Protein AF-A0A346NNC3-F1 (afdb_monomer)

Organism: NCBI:txid2303538

Secondary str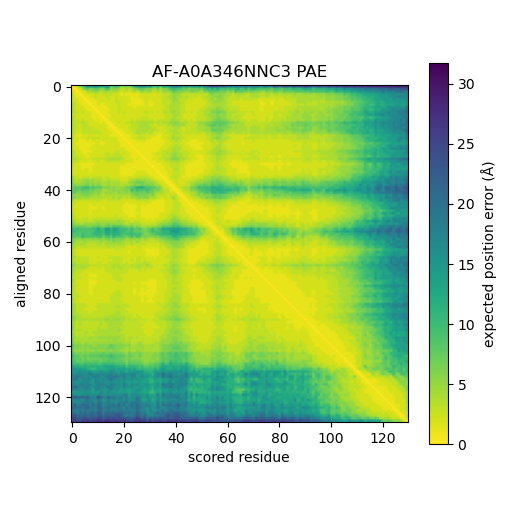ucture (DSSP, 8-state):
-EEEE----HHHHHH--TTEEEEE-SSSTTEEEEEEEE-TTS-EEEEEEEEEEESGGGSEEEEEEEEEBTTB-HHHHHHHHHHHHHHHHTT--HHHHHHHHHHHHHHHHHHHHHHHHHHHHHHHHHHHT-

Nearest PDB structures (foldseek):
  4eaj-assembly1_A  TM=3.976E-01  e=1.409E+00  Rattus norvegicus
  6c9g-assembly1_A  TM=4.061E-01  e=1.597E+00  Homo sapiens
  4qfg-assembly1_A  TM=3.686E-01  e=1.409E+00  Rattus norvegicus
  4rer-assembly1_A  TM=3.884E-01  e=2.182E+00  Homo sapiens
  6c9h-assembly1_A  TM=4.059E-01  e=3.175E+00  Homo sapiens

Radius of gyration: 22.07 Å; Cα contacts (8 Å, |Δi|>4): 166; chains: 1; bounding box: 61×48×48 Å

InterPro domains:
  IPR025166 Integrase, DNA-binding domain [PF13356] (17-100)
  IPR038488 Integrase, DNA-binding domain superfamily [G3DSA:3.30.160.390] (6-116)

Sequence (130 aa):
MESIQIKITESILKKVDPSINRISDTVISGFHVRLGKTDKQRNRTTKFYLYYRIGGRTGTSGNYLIGSHGSIDVKTARSEAKQLFGQVARGIDINHAKRKTRQATIDEKSAPVLNSLLDDFESHAEQQRK

pLDDT: mean 92.5, std 5.9, range [55.94, 98.44]

Mean predicted aligned error: 6.35 Å

Solvent-accessible surface area (backbone atoms only — not comparable to full-atom values): 7455 Å² total; per-residue (Å²): 134,40,70,50,78,44,72,80,42,68,71,51,70,75,67,56,61,79,70,44,35,34,42,32,29,72,81,47,81,47,32,29,36,44,40,48,73,63,49,98,84,70,48,55,56,37,35,37,31,35,44,50,72,40,73,68,98,86,38,59,67,49,74,39,79,74,46,40,61,89,82,42,53,62,70,58,53,52,52,50,48,54,54,51,48,58,39,37,74,70,68,45,59,64,64,59,53,51,51,52,52,52,48,52,58,48,51,66,64,44,48,65,59,52,49,53,53,48,54,52,48,52,57,51,54,56,62,75,72,111

Structure (mmCIF, N/CA/C/O backbone):
data_AF-A0A346NNC3-F1
#
_entry.id   AF-A0A346NNC3-F1
#
loop_
_atom_site.group_PDB
_atom_site.id
_atom_site.type_symbol
_atom_site.label_atom_id
_atom_site.label_alt_id
_atom_site.label_comp_id
_atom_site.label_asym_id
_atom_site.label_entity_id
_atom_site.label_seq_id
_atom_site.pdbx_PDB_ins_code
_atom_site.Cartn_x
_atom_site.Cartn_y
_atom_site.Cartn_z
_atom_site.occupancy
_atom_site.B_iso_or_equiv
_atom_site.auth_seq_id
_atom_site.auth_comp_id
_atom_site.auth_asym_id
_atom_site.auth_atom_id
_atom_site.pdbx_PDB_model_num
ATOM 1 N N . MET A 1 1 ? 2.369 -9.648 19.001 1.00 65.94 1 MET A N 1
ATOM 2 C CA . MET A 1 1 ? 1.907 -8.761 17.910 1.00 65.94 1 MET A CA 1
ATOM 3 C C . MET A 1 1 ? 0.601 -9.333 17.409 1.00 65.94 1 MET A C 1
ATOM 5 O O . MET A 1 1 ? 0.623 -10.411 16.829 1.00 65.94 1 MET A O 1
ATOM 9 N N . GLU A 1 2 ? -0.512 -8.684 17.724 1.00 88.88 2 GLU A N 1
ATOM 10 C CA . GLU A 1 2 ? -1.838 -9.250 17.480 1.00 88.88 2 GLU A CA 1
ATOM 11 C C . GLU A 1 2 ? -2.389 -8.812 16.124 1.00 88.88 2 GLU A C 1
ATOM 13 O O . GLU A 1 2 ? -2.232 -7.662 15.701 1.00 88.88 2 GLU A O 1
ATOM 18 N N . SER A 1 3 ? -3.041 -9.748 15.437 1.00 92.81 3 SER A N 1
ATOM 19 C CA . SER A 1 3 ? -3.667 -9.508 14.143 1.00 92.81 3 SER A CA 1
ATOM 20 C C . SER A 1 3 ? -5.096 -10.014 14.133 1.00 92.81 3 SER A C 1
ATOM 22 O O . SER A 1 3 ? -5.365 -11.088 14.665 1.00 92.81 3 SER A O 1
ATOM 24 N N . ILE A 1 4 ? -5.975 -9.288 13.451 1.00 96.06 4 ILE A N 1
ATOM 25 C CA . ILE A 1 4 ? -7.372 -9.687 13.255 1.00 96.06 4 ILE A CA 1
ATOM 26 C C . ILE A 1 4 ? -7.720 -9.765 11.769 1.00 96.06 4 ILE A C 1
ATOM 28 O O . ILE A 1 4 ? -7.054 -9.161 10.920 1.00 96.06 4 ILE A O 1
ATOM 32 N N . GLN A 1 5 ? -8.781 -10.506 11.460 1.00 96.75 5 GLN A N 1
ATOM 33 C CA . GLN A 1 5 ? -9.353 -10.600 10.121 1.00 96.75 5 GLN A CA 1
ATOM 34 C C . GLN A 1 5 ? -10.784 -10.073 10.152 1.00 96.75 5 GLN A C 1
ATOM 36 O O . GLN A 1 5 ? -11.641 -10.625 10.834 1.00 96.75 5 GLN A O 1
ATOM 41 N N . ILE A 1 6 ? -11.034 -8.977 9.441 1.00 96.88 6 ILE A N 1
ATOM 42 C CA . ILE A 1 6 ? -12.358 -8.356 9.346 1.00 96.88 6 ILE A CA 1
ATOM 43 C C . ILE A 1 6 ? -12.417 -7.471 8.101 1.00 96.88 6 ILE A C 1
ATOM 45 O O . ILE A 1 6 ? -11.396 -6.965 7.637 1.00 96.88 6 ILE A O 1
ATOM 49 N N . LYS A 1 7 ? -13.617 -7.236 7.563 1.00 96.94 7 LYS A N 1
ATOM 50 C CA . LYS A 1 7 ? -13.812 -6.242 6.505 1.00 96.94 7 LYS A CA 1
ATOM 51 C C . LYS A 1 7 ? -13.387 -4.864 7.014 1.00 96.94 7 LYS A C 1
ATOM 53 O O . LYS A 1 7 ? -13.995 -4.302 7.925 1.00 96.94 7 LYS A O 1
ATOM 58 N N . ILE A 1 8 ? -12.369 -4.299 6.380 1.00 96.38 8 ILE A N 1
ATOM 59 C CA . ILE A 1 8 ? -11.799 -3.012 6.752 1.00 96.38 8 ILE A CA 1
ATOM 60 C C . ILE A 1 8 ? -12.779 -1.908 6.360 1.00 96.38 8 ILE A C 1
ATOM 62 O O . ILE A 1 8 ? -13.150 -1.761 5.189 1.00 96.38 8 ILE A O 1
ATOM 66 N N . THR A 1 9 ? -13.200 -1.141 7.364 1.00 96.31 9 THR A N 1
ATOM 67 C CA . THR A 1 9 ? -14.058 0.043 7.246 1.00 96.31 9 THR A CA 1
ATOM 68 C C . THR A 1 9 ? -13.518 1.150 8.149 1.00 96.31 9 THR A C 1
ATOM 70 O O . THR A 1 9 ? -12.785 0.871 9.099 1.00 96.31 9 THR A O 1
ATOM 73 N N . GLU A 1 10 ? -13.920 2.398 7.901 1.00 95.06 10 GLU A N 1
ATOM 74 C CA . GLU A 1 10 ? -13.538 3.540 8.750 1.00 95.06 10 GLU A CA 1
ATOM 75 C C . GLU A 1 10 ? -13.930 3.335 10.218 1.00 95.06 10 GLU A C 1
ATOM 77 O O . GLU A 1 10 ? -13.175 3.657 11.132 1.00 95.06 10 GLU A O 1
ATOM 82 N N . SER A 1 11 ? -15.104 2.743 10.458 1.00 93.88 11 SER A N 1
ATOM 83 C CA . SER A 1 11 ? -15.594 2.480 11.813 1.00 93.88 11 SER A CA 1
ATOM 84 C C . SER A 1 11 ? -14.704 1.499 12.584 1.00 93.88 11 SER A C 1
ATOM 86 O O . SER A 1 11 ? -14.446 1.708 13.768 1.00 93.88 11 SER A O 1
ATOM 88 N N . ILE A 1 12 ? -14.187 0.472 11.902 1.00 93.81 12 ILE A N 1
ATOM 89 C CA . ILE A 1 12 ? -13.278 -0.517 12.485 1.00 93.81 12 ILE A CA 1
ATOM 90 C C . ILE A 1 12 ? -11.925 0.118 12.798 1.00 93.81 12 ILE A C 1
ATOM 92 O O . ILE A 1 12 ? -11.399 -0.097 13.885 1.00 93.81 12 ILE A O 1
ATOM 96 N N . LEU A 1 13 ? -11.382 0.943 11.895 1.00 91.88 13 LEU A N 1
ATOM 97 C CA . LEU A 1 13 ? -10.102 1.618 12.136 1.00 91.88 13 LEU A CA 1
ATOM 98 C C . LEU A 1 13 ? -10.145 2.560 13.343 1.00 91.88 13 LEU A C 1
ATOM 100 O O . LEU A 1 13 ? -9.150 2.673 14.050 1.00 91.88 13 LEU A O 1
ATOM 104 N N . LYS A 1 14 ? -11.291 3.193 13.615 1.00 90.12 14 LYS A N 1
ATOM 105 C CA . LYS A 1 14 ? -11.469 4.076 14.780 1.00 90.12 14 LYS A CA 1
ATOM 106 C C . LYS A 1 14 ? -11.599 3.328 16.110 1.00 90.12 14 LYS A C 1
ATOM 108 O O . LYS A 1 14 ? -11.283 3.892 17.149 1.00 90.12 14 LYS A O 1
ATOM 113 N N . LYS A 1 15 ? -12.100 2.090 16.087 1.00 91.12 15 LYS A N 1
ATOM 114 C CA . LYS A 1 15 ? -12.426 1.297 17.289 1.00 91.12 15 LYS A CA 1
ATOM 115 C C . LYS A 1 15 ? -11.420 0.186 17.589 1.00 91.12 15 LYS A C 1
ATOM 117 O O . LYS A 1 15 ? -11.631 -0.587 18.517 1.00 91.12 15 LYS A O 1
ATOM 122 N N . VAL A 1 16 ? -10.369 0.063 16.784 1.00 91.62 16 VAL A N 1
ATOM 123 C CA . VAL A 1 16 ? -9.387 -1.011 16.928 1.00 91.62 16 VAL A CA 1
ATOM 124 C C . VAL A 1 16 ? -8.605 -0.875 18.238 1.00 91.62 16 VAL A C 1
ATOM 126 O O . VAL A 1 16 ? -8.187 0.223 18.611 1.00 91.62 16 VAL A O 1
ATOM 129 N N . ASP A 1 17 ? -8.375 -2.004 18.908 1.00 91.38 17 ASP A N 1
ATOM 130 C CA . ASP A 1 17 ? -7.541 -2.040 20.104 1.00 91.38 17 ASP A CA 1
ATOM 131 C C . ASP A 1 17 ? -6.086 -1.625 19.779 1.00 91.38 17 ASP A C 1
ATOM 133 O O . ASP A 1 17 ? -5.541 -2.022 18.735 1.00 91.38 17 ASP A O 1
ATOM 137 N N . PRO A 1 18 ? -5.434 -0.824 20.643 1.00 90.31 18 PRO A N 1
ATOM 138 C CA . PRO A 1 18 ? -4.014 -0.503 20.532 1.00 90.31 18 PRO A CA 1
ATOM 139 C C . PRO A 1 18 ? -3.067 -1.711 20.389 1.00 90.31 18 PRO A C 1
ATOM 141 O O . PRO A 1 18 ? -2.026 -1.559 19.746 1.00 90.31 18 PRO A O 1
ATOM 144 N N . SER A 1 19 ? -3.401 -2.885 20.941 1.00 91.38 19 SER A N 1
ATOM 145 C CA . SER A 1 19 ? -2.606 -4.124 20.857 1.00 91.38 19 SER A CA 1
ATOM 146 C C . SER A 1 19 ? -2.516 -4.684 19.433 1.00 91.38 19 SER A C 1
ATOM 148 O O . SER A 1 19 ? -1.497 -5.274 19.043 1.00 91.38 19 SER A O 1
ATOM 150 N N . ILE A 1 20 ? -3.566 -4.466 18.633 1.00 94.62 20 ILE A N 1
ATOM 151 C CA . ILE A 1 20 ? -3.655 -4.937 17.255 1.00 94.62 20 ILE A CA 1
ATOM 152 C C . ILE A 1 20 ? -2.740 -4.093 16.386 1.00 94.62 20 ILE A C 1
ATOM 154 O O . ILE A 1 20 ? -2.908 -2.878 16.284 1.00 94.62 20 ILE A O 1
ATOM 158 N N . ASN A 1 21 ? -1.829 -4.739 15.669 1.00 95.50 21 ASN A N 1
ATOM 159 C CA . ASN A 1 21 ? -0.925 -4.062 14.742 1.00 95.50 21 ASN A CA 1
ATOM 160 C C . ASN A 1 21 ? -1.219 -4.367 13.267 1.00 95.50 21 ASN A C 1
ATOM 162 O O . ASN A 1 21 ? -0.640 -3.741 12.374 1.00 95.50 21 ASN A O 1
ATOM 166 N N . ARG A 1 22 ? -2.109 -5.327 12.997 1.00 96.56 22 ARG A N 1
ATOM 167 C CA . ARG A 1 22 ? -2.495 -5.715 11.645 1.00 96.56 22 ARG A CA 1
ATOM 168 C C . ARG A 1 22 ? -3.966 -6.091 11.571 1.00 96.56 22 ARG A C 1
ATOM 170 O O . ARG A 1 22 ? -4.449 -6.916 12.339 1.00 96.56 22 ARG A O 1
ATOM 177 N N . ILE A 1 23 ? -4.644 -5.551 10.566 1.00 97.38 23 ILE A N 1
ATOM 178 C CA . ILE A 1 23 ? -6.002 -5.952 10.192 1.00 97.38 23 ILE A CA 1
ATOM 179 C C . ILE A 1 23 ? -5.942 -6.461 8.759 1.00 97.38 23 ILE A C 1
ATOM 181 O O . ILE A 1 23 ? -5.559 -5.710 7.864 1.00 97.38 23 ILE A O 1
ATOM 185 N N . SER A 1 24 ? -6.284 -7.724 8.531 1.00 97.56 24 SER A N 1
ATOM 186 C CA . SER A 1 24 ? -6.385 -8.274 7.175 1.00 97.56 24 SER A CA 1
ATOM 187 C C . SER A 1 24 ? -7.832 -8.204 6.700 1.00 97.56 24 SER A C 1
ATOM 189 O O . SER A 1 24 ? -8.744 -8.553 7.451 1.00 97.56 24 SER A O 1
ATOM 191 N N . ASP A 1 25 ? -8.041 -7.735 5.472 1.00 97.56 25 ASP A N 1
ATOM 192 C CA . ASP A 1 25 ? -9.375 -7.620 4.895 1.00 97.56 25 ASP A CA 1
ATOM 193 C C . ASP A 1 25 ? -9.910 -8.992 4.492 1.00 97.56 25 ASP A C 1
ATOM 195 O O . ASP A 1 25 ? -9.205 -9.789 3.878 1.00 97.56 25 ASP A O 1
ATOM 199 N N . THR A 1 26 ? -11.174 -9.255 4.809 1.00 97.19 26 THR A N 1
ATOM 200 C CA . THR A 1 26 ? -11.828 -10.526 4.466 1.00 97.19 26 THR A CA 1
ATOM 201 C C . THR A 1 26 ? -12.456 -10.535 3.074 1.00 97.19 26 THR A C 1
ATOM 203 O O . THR A 1 26 ? -12.870 -11.589 2.606 1.00 97.19 26 THR A O 1
ATOM 206 N N . VAL A 1 27 ? -12.553 -9.384 2.398 1.00 96.06 27 VAL A N 1
ATOM 207 C CA . VAL A 1 27 ? -13.229 -9.259 1.095 1.00 96.06 27 VAL A CA 1
ATOM 208 C C . VAL A 1 27 ? -12.224 -9.144 -0.050 1.00 96.06 27 VAL A C 1
ATOM 210 O O . VAL A 1 27 ? -12.455 -9.687 -1.125 1.00 96.06 27 VAL A O 1
ATOM 213 N N . ILE A 1 28 ? -11.121 -8.421 0.146 1.00 95.81 28 ILE A N 1
ATOM 214 C CA . ILE A 1 28 ? -10.057 -8.265 -0.851 1.00 95.81 28 ILE A CA 1
ATOM 215 C C . ILE A 1 28 ? -8.834 -9.037 -0.361 1.00 95.81 28 ILE A C 1
ATOM 217 O O . ILE A 1 28 ? -8.148 -8.603 0.563 1.00 95.81 28 ILE A O 1
ATOM 221 N N . SER A 1 29 ? -8.551 -10.176 -0.994 1.00 93.81 29 SER A N 1
ATOM 222 C CA . SER A 1 29 ? -7.405 -11.012 -0.627 1.00 93.81 29 SER A CA 1
ATOM 223 C C . SER A 1 29 ? -6.091 -10.231 -0.709 1.00 93.81 29 SER A C 1
ATOM 225 O O . SER A 1 29 ? -5.861 -9.460 -1.641 1.00 93.81 29 SER A O 1
ATOM 227 N N . GLY A 1 30 ? -5.237 -10.403 0.300 1.00 95.50 30 GLY A N 1
ATOM 228 C CA . GLY A 1 30 ? -3.952 -9.713 0.408 1.00 95.50 30 GLY A CA 1
ATOM 229 C C . GLY A 1 30 ? -4.037 -8.247 0.849 1.00 95.50 30 GLY A C 1
ATOM 230 O O . GLY A 1 30 ? -3.027 -7.707 1.316 1.00 95.50 30 GLY A O 1
ATOM 231 N N . PHE A 1 31 ? -5.205 -7.600 0.777 1.00 98.25 31 PHE A N 1
ATOM 232 C CA . PHE A 1 31 ? -5.385 -6.244 1.290 1.00 98.25 31 PHE A CA 1
ATOM 233 C C . PHE A 1 31 ? -5.375 -6.257 2.818 1.00 98.25 31 PHE A C 1
ATOM 235 O O . PHE A 1 31 ? -6.097 -7.013 3.468 1.00 98.25 31 PHE A O 1
ATOM 242 N N . HIS A 1 32 ? -4.519 -5.437 3.413 1.00 98.00 32 HIS A N 1
ATOM 243 C CA . HIS A 1 32 ? -4.390 -5.352 4.858 1.00 98.00 32 HIS A CA 1
ATOM 244 C C . HIS A 1 32 ? -3.910 -3.973 5.290 1.00 98.00 32 HIS A C 1
ATOM 246 O O . HIS A 1 32 ? -3.301 -3.217 4.535 1.00 98.00 32 HIS A O 1
ATOM 252 N N . VAL A 1 33 ? -4.164 -3.666 6.551 1.00 97.62 33 VAL A N 1
ATOM 253 C CA . VAL A 1 33 ? -3.722 -2.445 7.205 1.00 97.62 33 VAL A CA 1
ATOM 254 C C . VAL A 1 33 ? -2.662 -2.800 8.231 1.00 97.62 33 VAL A C 1
ATOM 256 O O . VAL A 1 33 ? -2.835 -3.737 9.012 1.00 97.62 33 VAL A O 1
ATOM 259 N N . ARG A 1 34 ? -1.566 -2.041 8.232 1.0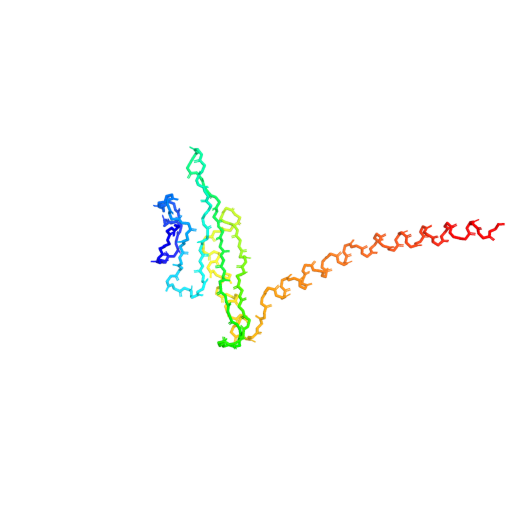0 96.94 34 ARG A N 1
ATOM 260 C CA . ARG A 1 34 ? -0.555 -2.060 9.291 1.00 96.94 34 ARG A CA 1
ATOM 261 C C . ARG A 1 34 ? -0.728 -0.833 10.166 1.00 96.94 34 ARG A C 1
ATOM 263 O O . ARG A 1 34 ? -0.841 0.282 9.653 1.00 96.94 34 ARG A O 1
ATOM 270 N N . LEU A 1 35 ? -0.738 -1.061 11.469 1.00 95.75 35 LEU A N 1
ATOM 271 C CA . LEU A 1 35 ? -0.993 -0.051 12.481 1.00 95.75 35 LEU A CA 1
ATOM 272 C C . LEU A 1 35 ? 0.264 0.099 13.334 1.00 95.75 35 LEU A C 1
ATOM 274 O O . LEU A 1 35 ? 0.818 -0.885 13.825 1.00 95.75 35 LEU A O 1
ATOM 278 N N . GLY A 1 36 ? 0.748 1.331 13.438 1.00 93.88 36 GLY A N 1
ATOM 279 C CA . GLY A 1 36 ? 1.900 1.681 14.253 1.00 93.88 36 GLY A CA 1
ATOM 280 C C . GLY A 1 36 ? 1.568 1.720 15.741 1.00 93.88 36 GLY A C 1
ATOM 281 O O . GLY A 1 36 ? 0.447 1.437 16.167 1.00 93.88 36 GLY A O 1
ATOM 282 N N . LYS A 1 37 ? 2.566 2.108 16.539 1.00 91.81 37 LYS A N 1
ATOM 283 C CA . LYS A 1 37 ? 2.370 2.359 17.967 1.00 91.81 37 LYS A CA 1
ATOM 284 C C . LYS A 1 37 ? 1.418 3.536 18.166 1.00 91.81 37 LYS A C 1
ATOM 286 O O . LYS A 1 37 ? 1.464 4.509 17.413 1.00 91.81 37 LYS A O 1
ATOM 291 N N . THR A 1 38 ? 0.589 3.417 19.189 1.00 90.88 38 THR A N 1
ATOM 292 C CA . TH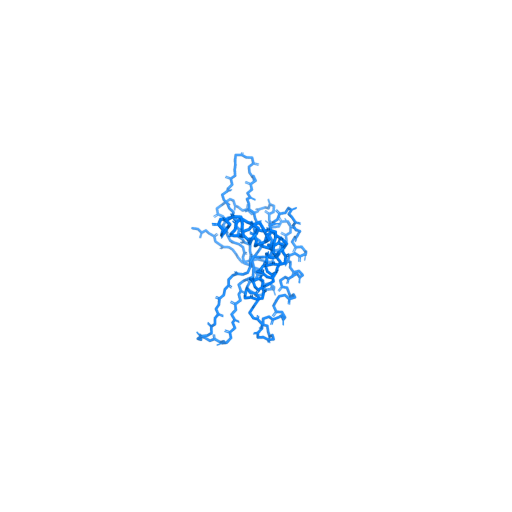R A 1 38 ? -0.295 4.482 19.649 1.00 90.88 38 THR A CA 1
ATOM 293 C C . THR A 1 38 ? 0.508 5.539 20.405 1.00 90.88 38 THR A C 1
ATOM 295 O O . THR A 1 38 ? 1.379 5.193 21.205 1.00 90.88 38 THR A O 1
ATOM 298 N N . ASP A 1 39 ? 0.246 6.813 20.127 1.00 89.25 39 ASP A N 1
ATOM 299 C CA . ASP A 1 39 ? 0.839 7.948 20.834 1.00 89.25 39 ASP A CA 1
ATOM 300 C C . ASP A 1 39 ? 0.078 8.294 22.131 1.00 89.25 39 ASP A C 1
ATOM 302 O O . ASP A 1 39 ? -0.890 7.630 22.515 1.00 89.25 39 ASP A O 1
ATOM 306 N N . LYS A 1 40 ? 0.519 9.350 22.831 1.00 85.56 40 LYS A N 1
ATOM 307 C CA . LYS A 1 40 ? -0.125 9.822 24.070 1.00 85.56 40 LYS A CA 1
ATOM 308 C C . LYS A 1 40 ? -1.560 10.317 23.834 1.00 85.56 40 LYS A C 1
ATOM 310 O O . LYS A 1 40 ? -2.369 10.294 24.755 1.00 85.56 40 LYS A O 1
ATOM 315 N N . GLN A 1 41 ? -1.875 10.745 22.613 1.00 83.38 41 GLN A N 1
ATOM 316 C CA . GLN A 1 41 ? -3.168 11.272 22.173 1.00 83.38 41 GLN A CA 1
ATOM 317 C C . GLN A 1 41 ? -4.083 10.186 21.582 1.00 83.38 41 GLN A C 1
ATOM 319 O O . GLN A 1 41 ? -5.147 10.495 21.051 1.00 83.38 41 GLN A O 1
ATOM 324 N N . ARG A 1 42 ? -3.694 8.910 21.694 1.00 80.44 42 ARG A N 1
ATOM 325 C CA . ARG A 1 42 ? -4.393 7.745 21.134 1.00 80.44 42 ARG A CA 1
ATOM 326 C C . ARG A 1 42 ? -4.477 7.712 19.604 1.00 80.44 42 ARG A C 1
ATOM 328 O O . ARG A 1 42 ? -5.212 6.887 19.062 1.00 80.44 42 ARG A O 1
ATOM 335 N N . ASN A 1 43 ? -3.691 8.523 18.903 1.00 86.31 43 ASN A N 1
ATOM 336 C CA . ASN A 1 43 ? -3.542 8.424 17.457 1.00 86.31 43 ASN A CA 1
ATOM 337 C C . ASN A 1 43 ? -2.442 7.423 17.109 1.00 86.31 43 ASN A C 1
ATOM 339 O O . ASN A 1 43 ? -1.540 7.137 17.900 1.00 86.31 43 ASN A O 1
ATOM 343 N N . ARG A 1 44 ? -2.509 6.861 15.901 1.00 91.56 44 ARG A N 1
ATOM 344 C CA . ARG A 1 44 ? -1.455 5.981 15.396 1.00 91.56 44 ARG A CA 1
ATOM 345 C C . ARG A 1 44 ? -1.356 6.007 13.888 1.00 91.56 44 ARG A C 1
ATOM 347 O O . ARG A 1 44 ? -2.349 6.164 13.178 1.00 91.56 44 ARG A O 1
ATOM 354 N N . THR A 1 45 ? -0.140 5.796 13.398 1.00 94.00 45 THR A N 1
ATOM 355 C CA . THR A 1 45 ? 0.100 5.683 11.961 1.00 94.00 45 THR A CA 1
ATOM 356 C C . THR A 1 45 ? -0.602 4.451 11.412 1.00 94.00 45 THR A C 1
ATOM 358 O O . THR A 1 45 ? -0.500 3.356 11.961 1.00 94.00 45 THR A O 1
ATOM 361 N N . THR A 1 46 ? -1.319 4.634 10.312 1.00 96.69 46 THR A N 1
ATOM 362 C CA . THR A 1 46 ? -2.126 3.579 9.706 1.00 96.69 46 THR A CA 1
ATOM 363 C C . THR A 1 46 ? -1.816 3.550 8.221 1.00 96.69 46 THR A C 1
ATOM 365 O O . THR A 1 46 ? -1.935 4.567 7.544 1.00 96.69 46 THR A O 1
ATOM 368 N N . LYS A 1 47 ? -1.353 2.407 7.714 1.00 98.00 47 LYS A N 1
ATOM 369 C CA . LYS A 1 47 ? -0.901 2.261 6.325 1.00 98.00 47 LYS A CA 1
ATOM 370 C C . LYS A 1 47 ? -1.593 1.088 5.649 1.00 98.00 47 LYS A C 1
ATOM 372 O O . LYS A 1 47 ? -1.620 -0.017 6.191 1.00 98.00 47 LYS A O 1
ATOM 377 N N . PHE A 1 48 ? -2.112 1.337 4.456 1.00 98.44 48 PHE A N 1
ATOM 378 C CA . PHE A 1 48 ? -2.776 0.368 3.598 1.00 98.44 48 PHE A CA 1
ATOM 379 C C . PHE A 1 48 ? -1.759 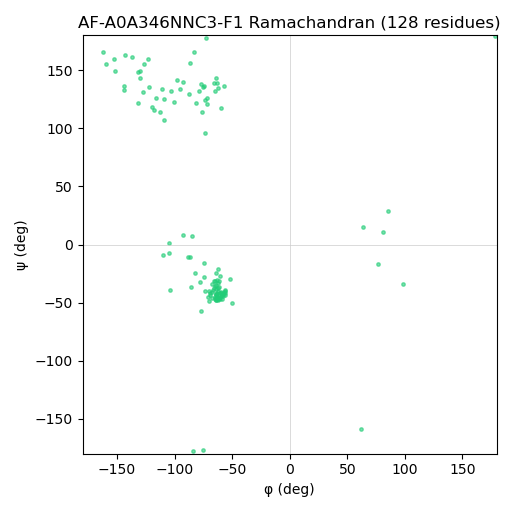-0.343 2.709 1.00 98.44 48 PHE A C 1
ATOM 381 O O . PHE A 1 48 ? -0.965 0.298 2.017 1.00 98.44 48 PHE A O 1
ATOM 388 N N . TYR A 1 49 ? -1.806 -1.669 2.700 1.00 98.31 49 TYR A N 1
ATOM 389 C CA . TYR A 1 49 ? -0.927 -2.513 1.906 1.00 98.31 49 TYR A CA 1
ATOM 390 C C . TYR A 1 49 ? -1.719 -3.550 1.117 1.00 98.31 49 TYR A C 1
ATOM 392 O O . TYR A 1 49 ? -2.739 -4.063 1.578 1.00 98.31 49 TYR A O 1
ATOM 400 N N . LEU A 1 50 ? -1.188 -3.919 -0.045 1.00 98.19 50 LEU A N 1
ATOM 401 C CA . LEU A 1 50 ? -1.590 -5.107 -0.786 1.00 98.19 50 LEU A CA 1
ATOM 402 C C . LEU A 1 50 ? -0.432 -6.101 -0.780 1.00 98.19 50 LEU A C 1
ATOM 404 O O . LEU A 1 50 ? 0.627 -5.839 -1.351 1.00 98.19 50 LEU A O 1
ATOM 408 N N . TYR A 1 51 ? -0.628 -7.240 -0.125 1.00 97.25 51 TYR A N 1
ATOM 409 C CA . TYR A 1 51 ? 0.224 -8.400 -0.333 1.00 97.25 51 TYR A CA 1
ATOM 410 C C . TYR A 1 51 ? -0.195 -9.092 -1.628 1.00 97.25 51 TYR A C 1
ATOM 412 O O . TYR A 1 51 ? -1.381 -9.331 -1.844 1.00 97.25 51 TYR A O 1
ATOM 420 N N . TYR A 1 52 ? 0.770 -9.420 -2.476 1.00 95.81 52 TYR A N 1
ATOM 421 C CA . TYR A 1 52 ? 0.512 -10.099 -3.737 1.00 95.81 52 TYR A CA 1
ATOM 422 C C . TYR A 1 52 ? 1.614 -11.101 -4.062 1.00 95.81 52 TYR A C 1
ATOM 424 O O . TYR A 1 52 ? 2.716 -11.062 -3.505 1.00 95.81 52 TYR A O 1
ATOM 432 N N . ARG A 1 53 ? 1.292 -12.007 -4.983 1.00 93.50 53 ARG A N 1
ATOM 433 C CA . ARG A 1 53 ? 2.187 -13.046 -5.476 1.00 93.50 53 ARG A CA 1
ATOM 434 C C . ARG A 1 53 ? 1.932 -13.274 -6.960 1.00 93.50 53 ARG A C 1
ATOM 436 O O . ARG A 1 53 ? 0.780 -13.347 -7.374 1.00 93.50 53 ARG A O 1
ATOM 443 N N . ILE A 1 54 ? 3.001 -13.394 -7.736 1.00 93.00 54 ILE A N 1
ATOM 444 C CA . ILE A 1 54 ? 2.976 -13.639 -9.182 1.00 93.00 54 ILE A CA 1
ATOM 445 C C . ILE A 1 54 ? 3.756 -14.923 -9.436 1.00 93.00 54 ILE A C 1
ATOM 447 O O . ILE A 1 54 ? 4.825 -15.085 -8.862 1.00 93.00 54 ILE A O 1
ATOM 451 N N . GLY A 1 55 ? 3.243 -15.830 -10.273 1.00 87.88 55 GLY A N 1
ATOM 452 C CA . GLY A 1 55 ? 3.961 -17.052 -10.667 1.00 87.88 55 GLY A CA 1
ATOM 453 C C . GLY A 1 55 ? 3.826 -18.249 -9.714 1.00 87.88 55 GLY A C 1
ATOM 454 O O . GLY A 1 55 ? 4.737 -19.066 -9.623 1.00 87.88 55 GLY A O 1
ATOM 455 N N . GLY A 1 56 ? 2.715 -18.374 -8.974 1.00 85.12 56 GLY A N 1
ATOM 456 C CA . GLY A 1 56 ? 2.447 -19.564 -8.144 1.00 85.12 56 GLY A CA 1
ATOM 457 C C . GLY A 1 56 ? 3.489 -19.776 -7.038 1.00 85.12 56 GLY A C 1
ATOM 458 O O . GLY A 1 56 ? 4.145 -18.816 -6.658 1.00 85.12 56 GLY A O 1
ATOM 459 N N . ARG A 1 57 ? 3.648 -20.996 -6.495 1.00 85.81 57 ARG A N 1
ATOM 460 C CA . ARG A 1 57 ? 4.419 -21.319 -5.259 1.00 85.81 57 ARG A CA 1
ATOM 461 C C . ARG A 1 57 ? 5.926 -21.014 -5.282 1.00 85.81 57 ARG A C 1
ATOM 463 O O . ARG A 1 57 ? 6.505 -20.828 -4.213 1.00 85.81 57 ARG A O 1
ATOM 470 N N . THR A 1 58 ? 6.543 -20.895 -6.451 1.00 89.38 58 THR A N 1
ATOM 471 C CA . THR A 1 58 ? 7.958 -20.498 -6.611 1.00 89.38 58 THR A CA 1
ATOM 472 C C . THR A 1 58 ? 8.126 -19.064 -7.108 1.00 89.38 58 THR A C 1
ATOM 474 O O . THR A 1 58 ? 9.232 -18.542 -7.116 1.00 89.38 58 THR A O 1
ATOM 477 N N . GLY A 1 59 ? 7.030 -18.406 -7.481 1.00 86.56 59 GLY A N 1
ATOM 478 C CA . GLY A 1 59 ? 7.060 -17.042 -7.979 1.00 86.56 59 GLY A CA 1
ATOM 479 C C . GLY A 1 59 ? 7.334 -15.948 -6.938 1.00 86.56 59 GLY A C 1
ATOM 480 O O . GLY A 1 59 ? 7.469 -16.186 -5.733 1.00 86.56 59 GLY A O 1
ATOM 481 N N . THR A 1 60 ? 7.411 -14.712 -7.419 1.00 89.25 60 THR A N 1
ATOM 482 C CA . THR A 1 60 ? 7.754 -13.531 -6.625 1.00 89.25 60 THR A CA 1
ATOM 483 C C . THR A 1 60 ? 6.566 -13.076 -5.787 1.00 89.25 60 THR A C 1
ATOM 485 O O . THR A 1 60 ? 5.429 -13.033 -6.256 1.00 89.25 60 THR A O 1
ATOM 488 N N . SER A 1 61 ? 6.824 -12.702 -4.535 1.00 93.81 61 SER A N 1
ATOM 489 C CA . SER A 1 61 ? 5.814 -12.103 -3.662 1.00 93.81 61 SER A CA 1
ATOM 490 C C . SER A 1 61 ? 6.298 -10.780 -3.093 1.00 93.81 61 SER A C 1
ATOM 492 O O . SER A 1 61 ? 7.501 -10.542 -2.993 1.00 93.81 61 SER A O 1
ATOM 494 N N . GLY A 1 62 ? 5.362 -9.914 -2.718 1.00 94.94 62 GLY A N 1
ATOM 495 C CA . GLY A 1 62 ? 5.697 -8.593 -2.215 1.00 94.94 62 GLY A CA 1
ATOM 496 C C . GLY A 1 62 ? 4.554 -7.935 -1.463 1.00 94.94 62 GLY A C 1
ATOM 497 O O . GLY A 1 62 ? 3.401 -8.353 -1.537 1.00 94.94 62 GLY A O 1
ATOM 498 N N . ASN A 1 63 ? 4.896 -6.878 -0.730 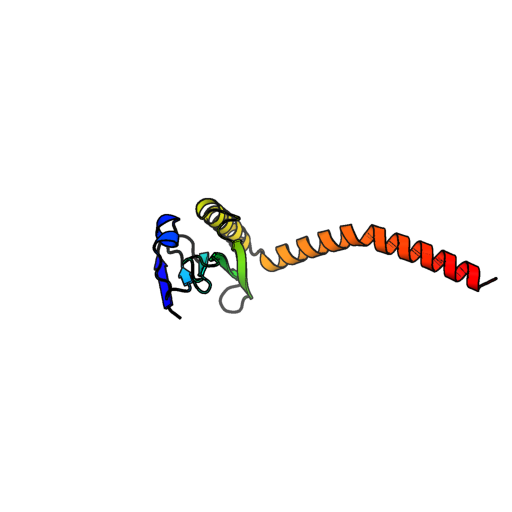1.00 96.81 63 ASN A N 1
ATOM 499 C CA . ASN A 1 63 ? 3.925 -5.952 -0.160 1.00 96.81 63 ASN A CA 1
ATOM 500 C C . ASN A 1 63 ? 4.021 -4.634 -0.922 1.00 96.81 63 ASN A C 1
ATOM 502 O O . ASN A 1 63 ? 5.098 -4.048 -1.010 1.00 96.81 63 ASN A O 1
ATOM 506 N N . TYR A 1 64 ? 2.900 -4.172 -1.459 1.00 97.62 64 TYR A N 1
ATOM 507 C CA . TYR A 1 64 ? 2.779 -2.874 -2.102 1.00 97.62 64 TYR A CA 1
ATOM 508 C C . TYR A 1 64 ? 2.134 -1.889 -1.127 1.00 97.62 64 TYR A C 1
ATOM 510 O O . TYR A 1 64 ? 1.039 -2.152 -0.630 1.00 97.62 64 TYR A O 1
ATOM 518 N N . LEU A 1 65 ? 2.805 -0.771 -0.832 1.00 97.81 65 LEU A N 1
ATOM 519 C CA . LEU A 1 65 ? 2.206 0.329 -0.070 1.00 97.81 65 LEU A CA 1
ATOM 520 C C . LEU A 1 65 ? 1.259 1.107 -0.985 1.00 97.81 65 LEU A C 1
ATOM 522 O O . LEU A 1 65 ? 1.727 1.757 -1.925 1.00 97.81 65 LEU A O 1
ATOM 526 N N . ILE A 1 66 ? -0.031 1.053 -0.658 1.00 97.62 66 ILE A N 1
ATOM 527 C CA . ILE A 1 66 ? -1.098 1.808 -1.321 1.00 97.62 66 ILE A CA 1
ATOM 528 C C . ILE A 1 66 ? -1.047 3.255 -0.825 1.00 97.62 66 ILE A C 1
ATOM 530 O O . ILE A 1 66 ? -0.799 4.175 -1.591 1.00 97.62 66 ILE A O 1
ATOM 534 N N . GLY A 1 67 ? -1.146 3.454 0.491 1.00 97.38 67 GLY A N 1
ATOM 535 C CA . GLY A 1 67 ? -1.073 4.788 1.077 1.00 97.38 67 GLY A CA 1
ATOM 536 C C . GLY A 1 67 ? -1.253 4.795 2.587 1.00 97.38 67 GLY A C 1
ATOM 537 O O . GLY A 1 67 ? -1.433 3.750 3.215 1.00 97.38 67 GLY A O 1
ATOM 538 N N . SER A 1 68 ? -1.187 5.986 3.172 1.00 96.94 68 SER A N 1
ATOM 539 C CA . SER A 1 68 ? -1.434 6.210 4.597 1.00 96.94 68 SER A CA 1
ATOM 540 C C . SER A 1 68 ? -2.869 6.687 4.817 1.00 96.94 68 SER A C 1
ATOM 542 O O . SER A 1 68 ? -3.386 7.492 4.042 1.00 96.94 68 SER A O 1
ATOM 544 N N . HIS A 1 69 ? -3.499 6.227 5.895 1.00 94.69 69 HIS A N 1
ATOM 545 C CA . HIS A 1 69 ? -4.765 6.781 6.374 1.00 94.69 69 HIS A CA 1
ATOM 546 C C . HIS A 1 69 ? -4.563 8.248 6.760 1.00 94.69 69 HIS A C 1
ATOM 548 O O . HIS A 1 69 ? -3.547 8.594 7.364 1.00 94.69 69 HIS A O 1
ATOM 554 N N . GLY A 1 70 ? -5.491 9.105 6.341 1.00 91.25 70 GLY A N 1
ATOM 555 C CA . GLY A 1 70 ? -5.361 10.565 6.395 1.00 91.25 70 GLY A CA 1
ATOM 556 C C . GLY A 1 70 ? -4.924 11.181 5.063 1.00 91.25 70 GLY A C 1
ATOM 557 O O . GLY A 1 70 ? -5.413 12.247 4.713 1.00 91.25 70 GLY A O 1
ATOM 558 N N . SER A 1 71 ? -4.083 10.494 4.279 1.00 95.44 71 SER A N 1
ATOM 559 C CA . SER A 1 71 ? -3.809 10.877 2.882 1.00 95.44 71 SER A CA 1
ATOM 560 C C . SER A 1 71 ? -4.840 10.285 1.923 1.00 95.44 71 SER A C 1
ATOM 562 O O . SER A 1 71 ? -5.222 10.929 0.954 1.00 95.44 71 SER A O 1
ATOM 564 N N . ILE A 1 72 ? -5.287 9.058 2.203 1.00 96.69 72 ILE A N 1
ATOM 565 C CA . ILE A 1 72 ? -6.384 8.393 1.499 1.00 96.69 72 ILE A CA 1
ATOM 566 C C . ILE A 1 72 ? -7.367 7.798 2.510 1.00 96.69 72 ILE A C 1
ATOM 568 O O . ILE A 1 72 ? -6.972 7.379 3.606 1.00 96.69 72 ILE A O 1
ATOM 572 N N . ASP A 1 73 ? -8.645 7.753 2.141 1.00 95.94 73 ASP A N 1
ATOM 573 C CA . ASP A 1 73 ? -9.684 7.085 2.924 1.00 95.94 73 ASP A CA 1
ATOM 574 C C . ASP A 1 73 ? -9.718 5.570 2.638 1.00 95.94 73 ASP A C 1
ATOM 576 O O . ASP A 1 73 ? -9.135 5.061 1.671 1.00 95.94 73 ASP A O 1
ATOM 580 N N . VAL A 1 74 ? -10.411 4.812 3.491 1.00 96.75 74 VAL A N 1
ATOM 581 C CA . VAL A 1 74 ? -10.529 3.352 3.351 1.00 96.75 74 VAL A CA 1
ATOM 582 C C . VAL A 1 74 ? -11.205 2.974 2.033 1.00 96.75 74 VAL A C 1
ATOM 584 O O . VAL A 1 74 ? -10.848 1.964 1.424 1.00 96.75 74 VAL A O 1
ATOM 587 N N . LYS A 1 75 ? -12.188 3.757 1.573 1.00 96.56 75 LYS A N 1
ATOM 588 C CA . LYS A 1 75 ? -12.918 3.475 0.331 1.00 96.56 75 LYS A CA 1
ATOM 589 C C . LYS A 1 75 ? -11.984 3.548 -0.878 1.00 96.56 75 LYS A C 1
ATOM 591 O O . LYS A 1 75 ? -11.969 2.612 -1.682 1.00 96.56 75 LYS A O 1
ATOM 596 N N . THR A 1 76 ? -11.183 4.605 -0.969 1.00 97.44 76 THR A N 1
ATOM 597 C CA . THR A 1 76 ? -10.186 4.810 -2.025 1.00 97.44 76 THR A CA 1
ATOM 598 C C . THR A 1 76 ? -9.112 3.736 -1.955 1.00 97.44 76 THR A C 1
ATOM 600 O O . THR A 1 76 ? -8.869 3.068 -2.957 1.00 97.44 76 THR A O 1
ATOM 603 N N . ALA A 1 77 ? -8.569 3.458 -0.764 1.00 97.94 77 ALA A N 1
ATOM 604 C CA . ALA A 1 77 ? -7.563 2.411 -0.580 1.00 97.94 77 ALA A CA 1
ATOM 605 C C . ALA A 1 77 ? -8.058 1.028 -1.042 1.00 97.94 77 ALA A C 1
ATOM 607 O O . ALA A 1 77 ? -7.326 0.277 -1.685 1.00 97.94 77 ALA A O 1
ATOM 608 N N . ARG A 1 78 ? -9.323 0.688 -0.757 1.00 97.50 78 ARG A N 1
ATOM 609 C CA . ARG A 1 78 ? -9.949 -0.557 -1.235 1.00 97.50 78 ARG A CA 1
ATOM 610 C C . ARG A 1 78 ? -10.144 -0.568 -2.747 1.00 97.50 78 ARG A C 1
ATOM 612 O O . ARG A 1 78 ? -9.971 -1.617 -3.364 1.00 97.50 78 ARG A O 1
ATOM 619 N N . SER A 1 79 ? -10.554 0.554 -3.335 1.00 97.81 79 SER A N 1
ATOM 620 C CA . SER A 1 79 ? -10.718 0.678 -4.786 1.00 97.81 79 SER A CA 1
ATOM 621 C C . SER A 1 79 ? -9.383 0.475 -5.503 1.00 97.81 79 SER A C 1
ATOM 623 O O . SER A 1 79 ? -9.287 -0.348 -6.413 1.00 97.81 79 SER A O 1
ATOM 625 N N . GLU A 1 80 ? -8.330 1.137 -5.023 1.00 97.81 80 GLU A N 1
ATOM 626 C CA . GLU A 1 80 ? -6.975 1.002 -5.554 1.00 97.81 80 GLU A CA 1
ATOM 627 C C . GLU A 1 80 ? -6.442 -0.426 -5.372 1.00 97.81 80 GLU A C 1
ATOM 629 O O . GLU A 1 80 ? -5.910 -1.012 -6.313 1.00 97.81 80 GLU A O 1
ATOM 634 N N . ALA A 1 81 ? -6.679 -1.052 -4.213 1.00 97.94 81 ALA A N 1
ATOM 635 C CA . ALA A 1 81 ? -6.320 -2.452 -3.988 1.00 97.94 81 ALA A CA 1
ATOM 636 C C . ALA A 1 81 ? -6.952 -3.392 -5.029 1.00 97.94 81 ALA A C 1
ATOM 638 O O . ALA A 1 81 ? -6.272 -4.285 -5.533 1.00 97.94 81 ALA A O 1
ATOM 639 N N . LYS A 1 82 ? -8.227 -3.183 -5.394 1.00 97.38 82 LYS A N 1
ATOM 640 C CA . LYS A 1 82 ? -8.892 -3.971 -6.448 1.00 97.38 82 LYS A CA 1
ATOM 641 C C . LYS A 1 82 ? -8.249 -3.756 -7.817 1.00 9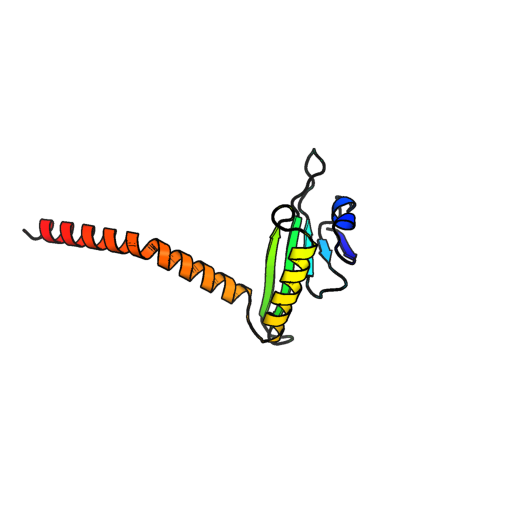7.38 82 LYS A C 1
ATOM 643 O O . LYS A 1 82 ? -8.039 -4.722 -8.547 1.00 97.38 82 LYS A O 1
ATOM 648 N N . GLN A 1 83 ? -7.925 -2.511 -8.164 1.00 97.25 83 GLN A N 1
ATOM 649 C CA . GLN A 1 83 ? -7.271 -2.196 -9.436 1.00 97.25 83 GLN A CA 1
ATOM 650 C C . GLN A 1 83 ? -5.878 -2.833 -9.527 1.00 97.25 83 GLN A C 1
ATOM 652 O O . GLN A 1 83 ? -5.559 -3.477 -10.527 1.00 97.25 83 GLN A O 1
ATOM 657 N N . LEU A 1 84 ? -5.076 -2.717 -8.465 1.00 97.00 84 LEU A N 1
ATOM 658 C CA . LEU A 1 84 ? -3.754 -3.338 -8.369 1.00 97.00 84 LEU A CA 1
ATOM 659 C C . LEU A 1 84 ? -3.845 -4.864 -8.429 1.00 97.00 84 LEU A C 1
ATOM 661 O O . LEU A 1 84 ? -3.055 -5.495 -9.126 1.00 97.00 84 LEU A O 1
ATOM 665 N N . PHE A 1 85 ? -4.841 -5.465 -7.775 1.00 95.00 85 PHE A N 1
ATOM 666 C CA . PHE A 1 85 ? -5.080 -6.903 -7.874 1.00 95.00 85 PHE A CA 1
ATOM 667 C C . PHE A 1 85 ? -5.362 -7.334 -9.321 1.00 95.00 85 PHE A C 1
ATOM 669 O O . PHE A 1 85 ? -4.805 -8.326 -9.784 1.00 95.00 85 PHE A O 1
ATOM 676 N N . GLY A 1 86 ? -6.142 -6.553 -10.076 1.00 95.00 86 GLY A N 1
ATOM 677 C CA . GLY A 1 86 ? -6.359 -6.789 -11.507 1.00 95.00 86 GLY A CA 1
ATOM 678 C C . GLY A 1 86 ? -5.085 -6.674 -12.358 1.00 95.00 86 GLY A C 1
ATOM 679 O O . GLY A 1 86 ? -4.945 -7.365 -13.364 1.00 95.00 86 GLY A O 1
ATOM 680 N N . GLN A 1 87 ? -4.121 -5.834 -11.971 1.00 95.25 87 GLN A N 1
ATOM 681 C CA . GLN A 1 87 ? -2.804 -5.783 -12.624 1.00 95.25 87 GLN A CA 1
ATOM 682 C C . GLN A 1 87 ? -1.971 -7.028 -12.308 1.00 95.25 87 GLN A C 1
ATOM 684 O O . GLN A 1 87 ? -1.423 -7.646 -13.219 1.00 95.25 87 GLN A O 1
ATOM 689 N N . VAL A 1 88 ? -1.939 -7.439 -11.040 1.00 95.00 88 VAL A N 1
ATOM 690 C CA . VAL A 1 88 ? -1.253 -8.662 -10.597 1.00 95.00 88 VAL A CA 1
ATOM 691 C C . VAL A 1 88 ? -1.829 -9.897 -11.290 1.00 95.00 88 VAL A C 1
ATOM 693 O O . VAL A 1 88 ? -1.069 -10.748 -11.743 1.00 95.00 88 VAL A O 1
ATOM 696 N N . ALA A 1 89 ? -3.155 -9.979 -11.434 1.00 93.12 89 ALA A N 1
ATOM 697 C CA . ALA A 1 89 ? -3.825 -11.068 -12.144 1.00 93.12 89 ALA A CA 1
ATOM 698 C C . ALA A 1 89 ? -3.410 -11.156 -13.625 1.00 93.12 89 ALA A C 1
ATOM 700 O O . ALA A 1 89 ? -3.399 -12.242 -14.195 1.00 93.12 89 ALA A O 1
ATOM 701 N N . ARG A 1 90 ? -3.006 -10.032 -14.231 1.00 93.69 90 ARG A N 1
ATOM 702 C CA . ARG A 1 90 ? -2.425 -9.967 -15.584 1.00 93.69 90 ARG A CA 1
ATOM 703 C C . ARG A 1 90 ? -0.913 -10.234 -15.617 1.00 93.69 90 ARG A C 1
ATOM 705 O O . ARG A 1 90 ? -0.287 -10.042 -16.651 1.00 93.69 90 ARG A O 1
ATOM 712 N N . GLY A 1 91 ? -0.313 -10.642 -14.498 1.00 93.00 91 GLY A N 1
ATOM 713 C CA . GLY A 1 91 ? 1.117 -10.941 -14.391 1.00 93.00 91 GLY A CA 1
ATOM 714 C C . GLY A 1 91 ? 2.019 -9.717 -14.209 1.00 93.00 91 GLY A C 1
ATOM 715 O O . GLY A 1 91 ? 3.237 -9.845 -14.297 1.00 93.00 91 GLY A O 1
ATOM 716 N N . ILE A 1 92 ? 1.458 -8.533 -13.943 1.00 93.75 92 ILE A N 1
ATOM 717 C CA . ILE A 1 92 ? 2.244 -7.304 -13.781 1.00 93.75 92 ILE A CA 1
ATOM 718 C C . ILE A 1 92 ? 2.822 -7.236 -12.365 1.00 93.75 92 ILE A C 1
ATOM 720 O O . ILE A 1 92 ? 2.078 -7.180 -11.383 1.00 93.75 92 ILE A O 1
ATOM 724 N N . ASP A 1 93 ? 4.151 -7.154 -12.247 1.00 94.38 93 ASP A N 1
ATOM 725 C CA . ASP A 1 93 ? 4.809 -6.821 -10.979 1.00 94.38 93 ASP A CA 1
ATOM 726 C C . ASP A 1 93 ? 4.643 -5.327 -10.660 1.00 94.38 93 ASP A C 1
ATOM 728 O O . ASP A 1 93 ? 5.405 -4.468 -11.111 1.00 94.38 93 ASP A O 1
ATOM 732 N N . ILE A 1 94 ? 3.632 -5.023 -9.844 1.00 95.69 94 ILE A N 1
ATOM 733 C CA . ILE A 1 94 ? 3.258 -3.659 -9.452 1.00 95.69 94 ILE A CA 1
ATOM 734 C C . ILE A 1 94 ? 4.361 -2.910 -8.687 1.00 95.69 94 ILE A C 1
ATOM 736 O O . ILE A 1 94 ? 4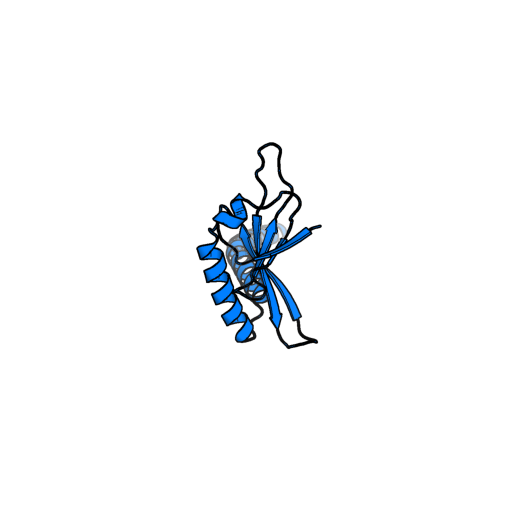.491 -1.694 -8.837 1.00 95.69 94 ILE A O 1
ATOM 740 N N . ASN A 1 95 ? 5.203 -3.594 -7.901 1.00 95.12 95 ASN A N 1
ATOM 741 C CA . ASN A 1 95 ? 6.331 -2.929 -7.240 1.00 95.12 95 ASN A CA 1
ATOM 742 C C . ASN A 1 95 ? 7.433 -2.595 -8.243 1.00 95.12 95 ASN A C 1
ATOM 744 O O . ASN A 1 95 ? 8.021 -1.517 -8.159 1.00 95.12 95 ASN A O 1
ATOM 748 N N . HIS A 1 96 ? 7.718 -3.496 -9.186 1.00 94.25 96 HIS A N 1
ATOM 749 C CA . HIS A 1 96 ? 8.663 -3.209 -10.260 1.00 94.25 96 HIS A CA 1
ATOM 750 C C . HIS A 1 96 ? 8.183 -2.034 -11.124 1.00 94.25 96 HIS A C 1
ATOM 752 O O . HIS A 1 96 ? 8.942 -1.090 -11.341 1.00 94.25 96 HIS A O 1
ATOM 758 N N . ALA A 1 97 ? 6.905 -2.026 -11.515 1.00 93.81 97 ALA A N 1
ATOM 759 C CA . ALA A 1 97 ? 6.299 -0.927 -12.266 1.00 93.81 97 ALA A CA 1
ATOM 760 C C . ALA A 1 97 ? 6.406 0.419 -11.522 1.00 93.81 97 ALA A C 1
ATOM 762 O O . ALA A 1 97 ? 6.817 1.426 -12.107 1.00 93.81 97 ALA A O 1
ATOM 763 N N . LYS A 1 98 ? 6.129 0.434 -10.209 1.00 93.94 98 LYS A N 1
ATOM 764 C CA . LYS A 1 98 ? 6.280 1.632 -9.367 1.00 93.94 98 LYS A CA 1
ATOM 765 C C . LYS A 1 98 ? 7.723 2.131 -9.313 1.00 93.94 98 LYS A C 1
ATOM 767 O O . LYS A 1 98 ? 7.952 3.333 -9.427 1.00 93.94 98 LYS A O 1
ATOM 772 N N . ARG A 1 99 ? 8.700 1.230 -9.148 1.00 94.00 99 ARG A N 1
ATOM 773 C CA . ARG A 1 99 ? 10.128 1.597 -9.139 1.00 94.00 99 ARG A CA 1
ATOM 774 C C . ARG A 1 99 ? 10.562 2.185 -10.476 1.00 94.00 99 ARG A C 1
ATOM 776 O O . ARG A 1 99 ? 11.199 3.229 -10.478 1.00 94.00 99 ARG A O 1
ATOM 783 N N . LYS A 1 100 ? 10.167 1.558 -11.587 1.00 94.25 100 LYS A N 1
ATOM 784 C CA . LYS A 1 100 ? 10.485 2.038 -12.937 1.00 94.25 100 LYS A CA 1
ATOM 785 C C . LYS A 1 100 ? 9.922 3.438 -13.184 1.00 94.25 100 LYS A C 1
ATOM 787 O O . LYS A 1 100 ? 10.642 4.302 -13.662 1.00 94.25 100 LYS A O 1
ATOM 792 N N . THR A 1 101 ? 8.672 3.673 -12.784 1.00 92.81 101 THR A N 1
ATOM 793 C CA . THR A 1 101 ? 8.032 4.996 -12.896 1.00 92.81 101 THR A CA 1
ATOM 794 C C . THR A 1 101 ? 8.782 6.041 -12.070 1.00 92.81 101 THR A C 1
ATOM 796 O O . THR A 1 101 ? 9.092 7.115 -12.568 1.00 92.81 101 THR A O 1
ATOM 799 N N . ARG A 1 102 ? 9.139 5.709 -10.820 1.00 91.62 102 ARG A N 1
ATOM 800 C CA . ARG A 1 102 ? 9.916 6.610 -9.957 1.00 91.62 102 AR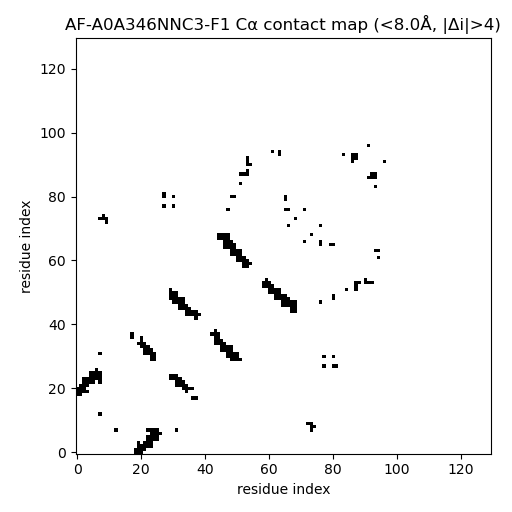G A CA 1
ATOM 801 C C . ARG A 1 102 ? 11.284 6.944 -10.554 1.00 91.62 102 ARG A C 1
ATOM 803 O O . ARG A 1 102 ? 11.692 8.094 -10.451 1.00 91.62 102 ARG A O 1
ATOM 810 N N . GLN A 1 103 ? 11.978 5.960 -11.125 1.00 92.00 103 GLN A N 1
ATOM 811 C CA . GLN A 1 103 ? 13.287 6.174 -11.738 1.00 92.00 103 GLN A CA 1
ATOM 812 C C . GLN A 1 103 ? 13.177 7.094 -12.953 1.00 92.00 103 GLN A C 1
ATOM 814 O O . GLN A 1 103 ? 13.880 8.090 -12.993 1.00 92.00 103 GLN A O 1
ATOM 819 N N . ALA A 1 104 ? 12.215 6.849 -13.848 1.00 91.44 104 ALA A N 1
ATOM 820 C CA . ALA A 1 104 ? 11.979 7.715 -15.003 1.00 91.44 104 ALA A CA 1
ATOM 821 C C . ALA A 1 104 ? 11.728 9.178 -14.592 1.00 91.44 104 ALA A C 1
ATOM 823 O O . ALA A 1 104 ? 12.336 10.086 -15.144 1.00 91.44 104 ALA A O 1
ATOM 824 N N . THR A 1 105 ? 10.920 9.416 -13.549 1.00 90.75 105 THR A N 1
ATOM 825 C CA . THR A 1 105 ? 10.703 10.778 -13.025 1.00 90.75 105 THR A CA 1
ATOM 826 C C . THR A 1 105 ? 11.968 11.401 -12.426 1.00 90.75 105 THR A C 1
ATOM 828 O O . THR A 1 105 ? 12.110 12.622 -12.430 1.00 90.75 105 THR A O 1
ATOM 831 N N . ILE A 1 106 ? 12.864 10.598 -11.844 1.00 89.38 106 ILE A N 1
ATOM 832 C CA . ILE A 1 106 ? 14.151 11.098 -11.342 1.00 89.38 106 ILE A CA 1
ATOM 833 C C . ILE A 1 106 ? 15.040 11.476 -12.524 1.00 89.38 106 ILE A C 1
ATOM 835 O O . ILE A 1 106 ? 15.543 12.595 -12.538 1.00 89.38 106 ILE A O 1
ATOM 839 N N . ASP A 1 107 ? 15.159 10.592 -13.513 1.00 88.50 107 ASP A N 1
ATOM 840 C CA . ASP A 1 107 ? 15.998 10.784 -14.696 1.00 88.50 107 ASP A CA 1
ATOM 841 C C . ASP A 1 107 ? 15.581 12.049 -15.464 1.00 88.50 107 ASP A C 1
ATOM 843 O O . ASP A 1 107 ? 16.419 12.907 -15.742 1.00 88.50 107 ASP A O 1
ATOM 847 N N . GLU A 1 108 ? 14.274 12.226 -15.695 1.00 89.44 108 GLU A N 1
ATOM 848 C CA . GLU A 1 108 ? 13.689 13.426 -16.316 1.00 89.44 108 GLU A CA 1
ATOM 849 C C . GLU A 1 108 ? 14.048 14.714 -15.563 1.00 89.44 108 GLU A C 1
ATOM 851 O O . GLU A 1 108 ? 14.341 15.738 -16.177 1.00 89.44 108 GLU A O 1
ATOM 856 N N . LYS A 1 109 ? 14.050 14.676 -14.225 1.00 86.44 109 LYS A N 1
ATOM 857 C CA . LYS A 1 109 ? 14.383 15.842 -13.394 1.00 86.44 109 LYS A CA 1
ATOM 858 C C . LYS A 1 109 ? 15.883 16.112 -13.319 1.00 86.44 109 LYS A C 1
ATOM 860 O O . LYS A 1 109 ? 16.269 17.269 -13.182 1.00 86.44 109 LYS A O 1
ATOM 865 N N . SER A 1 110 ? 16.719 15.075 -13.372 1.00 84.31 110 SER A N 1
ATOM 866 C CA . SER A 1 110 ? 18.178 15.212 -13.303 1.00 84.31 110 SER A CA 1
ATOM 867 C C . SER A 1 110 ? 18.824 15.572 -14.637 1.00 84.31 110 SER A C 1
ATOM 869 O O . SER A 1 110 ? 19.891 16.177 -14.630 1.00 84.31 110 SER A O 1
ATOM 871 N N . ALA A 1 111 ? 18.186 15.246 -15.766 1.00 83.75 111 ALA A N 1
ATOM 872 C CA . ALA A 1 111 ? 18.695 15.532 -17.106 1.00 83.75 111 ALA A CA 1
ATOM 873 C C . ALA A 1 111 ? 19.146 16.996 -17.320 1.00 83.75 111 ALA A C 1
ATOM 875 O O . ALA A 1 111 ? 20.282 17.191 -17.746 1.00 83.75 111 ALA A O 1
ATOM 876 N N . PRO A 1 112 ? 18.352 18.036 -16.985 1.00 84.31 112 PRO A N 1
ATOM 877 C CA . PRO A 1 112 ? 18.784 19.421 -17.191 1.00 84.31 112 PRO A CA 1
ATOM 878 C C . PRO A 1 112 ? 19.994 19.814 -16.332 1.00 84.31 112 PRO A C 1
ATOM 880 O O . PRO A 1 112 ? 20.854 20.547 -16.805 1.00 84.31 112 PRO A O 1
ATOM 883 N N . VAL A 1 113 ? 20.087 19.302 -15.099 1.00 88.00 113 VAL A N 1
ATOM 884 C CA . VAL A 1 113 ? 21.220 19.571 -14.194 1.00 88.00 113 VAL A CA 1
ATOM 885 C C . VAL A 1 113 ? 22.490 18.879 -14.682 1.00 88.00 113 VAL A C 1
ATOM 887 O O . VAL A 1 113 ? 23.574 19.449 -14.610 1.00 88.00 113 VAL A O 1
ATOM 890 N N . LEU A 1 114 ? 22.372 17.646 -15.180 1.00 84.56 114 LEU A N 1
ATOM 891 C CA . LEU A 1 114 ? 23.512 16.929 -15.740 1.00 84.56 114 LEU A CA 1
ATOM 892 C C . LEU A 1 114 ? 24.042 17.642 -16.985 1.00 84.56 114 LEU A C 1
ATOM 894 O O . LEU A 1 114 ? 25.248 17.804 -17.108 1.00 84.56 114 LEU A O 1
ATOM 898 N N . ASN A 1 115 ? 23.148 18.113 -17.856 1.00 88.44 115 ASN A N 1
ATOM 899 C CA . ASN A 1 115 ? 23.539 18.853 -19.052 1.00 88.44 115 ASN A CA 1
ATOM 900 C C . ASN A 1 115 ? 24.271 20.150 -18.692 1.00 88.44 115 ASN A C 1
ATOM 902 O O . ASN A 1 115 ? 25.363 20.370 -19.194 1.00 88.44 115 ASN A O 1
ATOM 906 N N . SER A 1 116 ? 23.751 20.945 -17.748 1.00 87.56 116 SER A N 1
ATOM 907 C CA . SER A 1 116 ? 24.449 22.168 -17.328 1.00 87.56 116 SER A CA 1
ATOM 908 C C . SER A 1 116 ? 25.823 21.884 -16.712 1.00 87.56 116 SER A C 1
ATOM 910 O O . SER A 1 116 ? 26.770 22.619 -16.954 1.00 87.56 116 SER A O 1
ATOM 912 N N . LEU A 1 117 ? 25.959 20.798 -15.938 1.00 91.25 117 LEU A N 1
ATOM 913 C CA . LEU A 1 117 ? 27.254 20.398 -15.376 1.00 91.25 117 LEU A CA 1
ATOM 914 C C . LEU A 1 117 ? 28.247 19.935 -16.450 1.00 91.25 117 LEU A C 1
ATOM 916 O O . LEU A 1 117 ? 29.449 20.139 -16.286 1.00 91.25 117 LEU A O 1
ATOM 920 N N . LEU A 1 118 ? 27.765 19.289 -17.515 1.00 91.50 118 LEU A N 1
ATOM 921 C CA . LEU A 1 118 ? 28.596 18.906 -18.656 1.00 91.50 118 LEU A CA 1
ATOM 922 C C . LEU A 1 118 ? 29.078 20.147 -19.412 1.00 91.50 118 LEU A C 1
ATOM 924 O O . LEU A 1 118 ? 30.277 20.256 -19.651 1.00 91.50 118 LEU A O 1
ATOM 928 N N . ASP A 1 119 ? 28.188 21.103 -19.683 1.00 92.25 119 ASP A N 1
ATOM 929 C CA . ASP A 1 119 ? 28.533 22.368 -20.348 1.00 92.25 119 ASP A CA 1
ATOM 930 C C . ASP A 1 119 ? 29.595 23.153 -19.548 1.00 92.25 119 ASP A C 1
ATOM 932 O O . ASP A 1 119 ? 30.586 23.645 -20.102 1.00 92.25 119 ASP A O 1
ATOM 936 N N . ASP A 1 120 ? 29.429 23.222 -18.223 1.00 91.44 120 ASP A N 1
ATOM 937 C CA . ASP A 1 120 ? 30.385 23.861 -17.313 1.00 91.44 120 ASP A CA 1
ATOM 938 C C . ASP A 1 120 ? 31.739 23.132 -17.306 1.00 91.44 120 ASP A C 1
ATOM 940 O O . ASP A 1 120 ? 32.802 23.764 -17.321 1.00 91.44 120 ASP A O 1
ATOM 944 N N . PHE A 1 121 ? 31.722 21.794 -17.295 1.00 92.31 121 PHE A N 1
ATOM 945 C CA . PHE A 1 121 ? 32.935 20.979 -17.327 1.00 92.31 121 PHE A CA 1
ATOM 946 C C . PHE A 1 121 ? 33.703 21.150 -18.639 1.00 92.31 121 PHE A C 1
ATOM 948 O O . PHE A 1 121 ? 34.922 21.328 -18.612 1.00 92.31 121 PHE A O 1
ATOM 955 N N . GLU A 1 122 ? 33.008 21.121 -19.775 1.00 92.75 122 GLU A N 1
ATOM 956 C CA . GLU A 1 122 ? 33.602 21.334 -21.096 1.00 92.75 122 GLU A CA 1
ATOM 957 C C . GLU A 1 122 ? 34.230 22.725 -21.186 1.00 92.75 122 GLU A C 1
ATOM 959 O O . GLU A 1 122 ? 35.409 22.847 -21.527 1.00 92.75 122 GLU A O 1
ATOM 964 N N . SER A 1 123 ? 33.503 23.756 -20.748 1.00 89.56 123 SER A N 1
ATOM 965 C CA . SER A 1 123 ? 34.001 25.134 -20.695 1.00 89.56 123 SER A CA 1
ATOM 966 C C . SER A 1 123 ? 35.267 25.262 -19.839 1.00 89.56 123 SER A C 1
ATOM 968 O O . SER A 1 123 ? 36.229 25.931 -20.226 1.00 89.56 123 SER A O 1
ATOM 970 N N . HIS A 1 124 ? 35.311 24.599 -18.680 1.00 90.69 124 HIS A N 1
ATOM 971 C CA . HIS A 1 124 ? 36.494 24.597 -17.820 1.00 90.69 124 HIS A CA 1
ATOM 972 C C . HIS A 1 124 ? 37.671 23.825 -18.439 1.00 90.69 124 HIS A C 1
ATOM 974 O O . HIS A 1 124 ? 38.818 24.277 -18.381 1.00 90.69 124 HIS A O 1
ATOM 980 N N . ALA A 1 125 ? 37.405 22.673 -19.058 1.00 90.81 125 ALA A N 1
ATOM 981 C CA . ALA A 1 125 ? 38.422 21.865 -19.723 1.00 90.81 125 ALA A CA 1
ATOM 982 C C . ALA A 1 125 ? 39.046 22.593 -20.927 1.00 90.81 125 ALA A C 1
ATOM 984 O O . ALA A 1 125 ? 40.247 22.462 -21.166 1.00 90.81 125 ALA A O 1
ATOM 985 N N . GLU A 1 126 ? 38.266 23.388 -21.662 1.00 88.56 126 GLU A N 1
ATOM 986 C CA . GLU A 1 126 ? 38.769 24.244 -22.741 1.00 88.56 126 GLU A CA 1
ATOM 987 C C . GLU A 1 126 ? 39.670 25.372 -22.229 1.00 88.56 126 GLU A C 1
ATOM 989 O O . GLU A 1 126 ? 40.693 25.669 -22.848 1.00 88.56 126 GLU A O 1
ATOM 994 N N . GLN A 1 127 ? 39.333 25.975 -21.085 1.00 86.12 127 GLN A N 1
ATOM 995 C CA . GLN A 1 127 ? 40.155 27.014 -20.455 1.00 86.12 127 GLN A CA 1
ATOM 996 C C . GLN A 1 127 ? 41.509 26.478 -19.974 1.00 86.12 127 GLN A C 1
ATOM 998 O O . GLN A 1 127 ? 42.510 27.169 -20.107 1.00 86.12 127 GLN A O 1
ATOM 1003 N N . GLN A 1 128 ? 41.552 25.246 -19.460 1.00 82.50 128 GLN A N 1
ATOM 1004 C CA . GLN A 1 128 ? 42.777 24.584 -18.979 1.00 82.50 128 GLN A CA 1
ATOM 1005 C C . GLN A 1 128 ? 43.710 24.108 -20.110 1.00 82.50 128 GLN A C 1
ATOM 1007 O O . GLN A 1 128 ? 44.859 23.755 -19.853 1.00 82.50 128 GLN A O 1
ATOM 1012 N N . ARG A 1 129 ? 43.219 24.034 -21.355 1.00 76.31 129 ARG A N 1
ATOM 1013 C CA . ARG A 1 129 ? 43.999 23.604 -22.532 1.00 76.31 129 ARG A CA 1
ATOM 1014 C 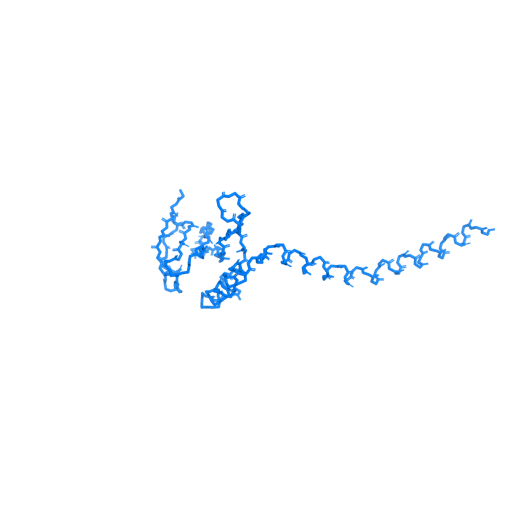C . ARG A 1 129 ? 44.736 24.747 -23.241 1.00 76.31 129 ARG A C 1
ATOM 1016 O O . ARG A 1 129 ? 45.527 24.455 -24.137 1.00 76.31 129 ARG A O 1
ATOM 1023 N N . LYS A 1 130 ? 44.451 26.005 -22.896 1.00 55.94 130 LYS A N 1
ATOM 1024 C CA . LYS A 1 130 ? 45.143 27.199 -23.410 1.00 55.94 130 LYS A CA 1
ATOM 1025 C C . LYS A 1 130 ? 46.285 27.598 -22.487 1.00 55.94 130 LYS A C 1
ATOM 1027 O O . LYS A 1 130 ? 47.304 28.069 -23.034 1.00 55.94 130 LYS A O 1
#

Foldseek 3Di:
DDEEEEADAPVCVVPPDQVYQKYHYPPQPQWIKGWAHADPVRDTKIWIWGWAFADPPPTDIDIDTQGTPVVDHPVVSVVVSVVVVVCVVVRDPPVVVVVVVVVVVVCVVCVVVVVVVVVVVVVVVVVVVD